Protein AF-F0QVA0-F1 (afdb_monomer_lite)

Foldseek 3Di:
DDLVVLLVLLQVLLQVLLVVLLVVVDDPVFWPDKDWDWDQPDPVVRRIDIDMDTDTHPVDPPPVVSVVVSVVLSVVLSVVLVVCVVVVVCPPDDSVVNNVVSVVVSVVVVVVD

Structure (mmCIF, N/CA/C/O backbone):
data_AF-F0QVA0-F1
#
_entry.id   AF-F0QVA0-F1
#
loop_
_atom_site.group_PDB
_atom_site.id
_atom_site.type_symbol
_atom_site.label_atom_id
_atom_site.label_alt_id
_atom_site.label_comp_id
_atom_site.label_asym_id
_atom_site.label_entity_id
_atom_site.label_seq_id
_atom_site.pdbx_PDB_ins_code
_atom_site.Cartn_x
_atom_site.Cartn_y
_atom_site.Cartn_z
_atom_site.occupancy
_atom_site.B_iso_or_equiv
_atom_site.auth_seq_id
_atom_site.auth_comp_id
_atom_site.auth_asym_id
_atom_site.auth_atom_id
_atom_site.pdbx_PDB_model_num
ATOM 1 N N . MET A 1 1 ? 20.502 2.631 -7.922 1.00 70.44 1 MET A N 1
ATOM 2 C CA . MET A 1 1 ? 19.506 1.794 -7.242 1.00 70.44 1 MET A CA 1
ATOM 3 C C . MET A 1 1 ? 19.171 0.631 -8.163 1.00 70.44 1 MET A C 1
ATOM 5 O O . MET A 1 1 ? 18.932 0.858 -9.345 1.00 70.44 1 MET A O 1
ATOM 9 N N . SER A 1 2 ? 19.281 -0.600 -7.681 1.00 85.94 2 SER A N 1
ATOM 10 C CA . SER A 1 2 ? 18.863 -1.803 -8.401 1.00 85.94 2 SER A CA 1
ATOM 11 C C . SER A 1 2 ? 17.336 -1.916 -8.412 1.00 85.94 2 SER A C 1
ATOM 13 O O . SER A 1 2 ? 16.662 -1.353 -7.553 1.00 85.94 2 SER A O 1
ATOM 15 N N . ASN A 1 3 ? 16.777 -2.692 -9.345 1.00 86.31 3 ASN A N 1
ATOM 16 C CA . ASN A 1 3 ? 15.335 -2.968 -9.369 1.00 86.31 3 ASN A CA 1
ATOM 17 C C . ASN A 1 3 ? 14.839 -3.577 -8.050 1.00 86.31 3 ASN A C 1
ATOM 19 O O . ASN A 1 3 ? 13.723 -3.301 -7.636 1.00 86.31 3 ASN A O 1
ATOM 23 N N . TYR A 1 4 ? 15.670 -4.381 -7.382 1.00 88.62 4 TYR A N 1
ATOM 24 C CA . TYR A 1 4 ? 15.339 -4.959 -6.082 1.00 88.62 4 TYR A CA 1
ATOM 25 C C . TYR A 1 4 ? 15.198 -3.890 -4.992 1.00 88.62 4 TYR A C 1
ATOM 27 O O . TYR A 1 4 ? 14.239 -3.919 -4.231 1.00 88.62 4 TYR A O 1
ATOM 35 N N . GLU A 1 5 ? 16.125 -2.932 -4.946 1.00 91.12 5 GLU A N 1
ATOM 36 C CA . GLU A 1 5 ? 16.068 -1.816 -3.994 1.00 91.12 5 GLU A CA 1
ATOM 37 C C . GLU A 1 5 ? 14.817 -0.959 -4.227 1.00 91.12 5 GLU A C 1
ATOM 39 O O . GLU A 1 5 ? 14.104 -0.674 -3.275 1.00 91.12 5 GLU A O 1
ATOM 44 N N . ILE A 1 6 ? 14.479 -0.652 -5.487 1.00 93.62 6 ILE A N 1
ATOM 45 C CA . ILE A 1 6 ? 13.267 0.122 -5.808 1.00 93.62 6 ILE A CA 1
ATOM 46 C C . ILE A 1 6 ? 11.997 -0.632 -5.389 1.00 93.62 6 ILE A C 1
ATOM 48 O O . ILE A 1 6 ? 11.083 -0.034 -4.836 1.00 93.62 6 ILE A O 1
ATOM 52 N N . LEU A 1 7 ? 11.921 -1.944 -5.634 1.00 94.81 7 LEU A N 1
ATOM 53 C CA . LEU A 1 7 ? 10.767 -2.751 -5.219 1.00 94.81 7 LEU A CA 1
ATOM 54 C C . LEU A 1 7 ? 10.635 -2.810 -3.693 1.00 94.81 7 LEU A C 1
ATOM 56 O O . LEU A 1 7 ? 9.527 -2.735 -3.171 1.00 94.81 7 LEU A O 1
ATOM 60 N N . ASN A 1 8 ? 11.751 -2.911 -2.972 1.00 94.44 8 ASN A N 1
ATOM 61 C CA . ASN A 1 8 ? 11.734 -2.856 -1.515 1.00 94.44 8 ASN A CA 1
ATOM 62 C C . ASN A 1 8 ? 11.250 -1.488 -1.009 1.00 94.44 8 ASN A C 1
ATOM 64 O O . ASN A 1 8 ? 10.415 -1.427 -0.112 1.00 94.44 8 ASN A O 1
ATOM 68 N N . ASP A 1 9 ? 11.711 -0.402 -1.630 1.00 95.75 9 ASP A N 1
ATOM 69 C CA . ASP A 1 9 ? 11.254 0.950 -1.312 1.00 95.75 9 ASP A CA 1
ATOM 70 C C . ASP A 1 9 ? 9.756 1.110 -1.591 1.00 95.75 9 ASP A C 1
ATOM 72 O O . ASP A 1 9 ? 9.029 1.593 -0.732 1.00 95.75 9 ASP A O 1
ATOM 76 N N . ILE A 1 10 ? 9.257 0.618 -2.730 1.00 96.69 10 ILE A N 1
ATOM 77 C CA . ILE A 1 10 ? 7.819 0.610 -3.046 1.00 96.69 10 ILE A CA 1
ATOM 78 C C . ILE A 1 10 ? 7.024 -0.114 -1.951 1.00 96.69 10 ILE A C 1
ATOM 80 O O . ILE A 1 10 ? 6.027 0.422 -1.474 1.00 96.69 10 ILE A O 1
ATOM 84 N N . ALA A 1 11 ? 7.461 -1.304 -1.526 1.00 97.38 11 ALA A N 1
ATOM 85 C CA . ALA A 1 11 ? 6.786 -2.057 -0.469 1.00 97.38 11 ALA A CA 1
ATOM 86 C C . ALA A 1 11 ? 6.752 -1.285 0.863 1.00 97.38 11 ALA A C 1
ATOM 88 O O . ALA A 1 11 ? 5.698 -1.208 1.496 1.00 97.38 11 ALA A O 1
ATOM 89 N N . ASN A 1 12 ? 7.870 -0.663 1.249 1.00 97.06 12 ASN A N 1
ATOM 90 C CA . ASN A 1 12 ? 7.957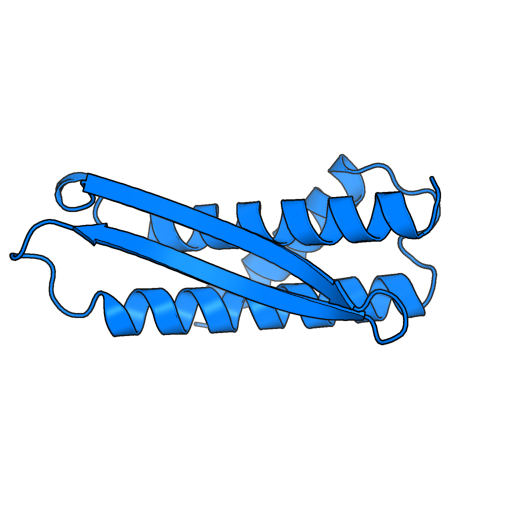 0.149 2.465 1.00 97.06 12 ASN A CA 1
ATOM 91 C C . ASN A 1 12 ? 7.034 1.372 2.405 1.00 97.06 12 ASN A C 1
ATOM 93 O O . ASN A 1 12 ? 6.300 1.633 3.355 1.00 97.06 12 ASN A O 1
ATOM 97 N N . VAL A 1 13 ? 7.020 2.079 1.273 1.00 97.56 13 VAL A N 1
ATOM 98 C CA . VAL A 1 13 ? 6.156 3.249 1.065 1.00 97.56 13 VAL A CA 1
ATOM 99 C C . VAL A 1 13 ? 4.679 2.862 1.132 1.00 97.56 13 VAL A C 1
ATOM 101 O O . VAL A 1 13 ? 3.886 3.555 1.764 1.00 97.56 13 VAL A O 1
ATOM 104 N N . ILE A 1 14 ? 4.295 1.728 0.540 1.00 97.94 14 ILE A N 1
ATOM 105 C CA . ILE A 1 14 ? 2.920 1.220 0.642 1.00 97.94 14 ILE A CA 1
ATOM 106 C C . ILE A 1 14 ? 2.566 0.920 2.104 1.00 97.94 14 ILE A C 1
ATOM 108 O O . ILE A 1 14 ? 1.491 1.311 2.557 1.00 97.94 14 ILE A O 1
ATOM 112 N N . ALA A 1 15 ? 3.456 0.263 2.856 1.00 97.69 15 ALA A N 1
ATOM 113 C CA . ALA A 1 15 ? 3.227 -0.018 4.273 1.00 97.69 15 ALA A CA 1
ATOM 114 C C . ALA A 1 15 ? 3.035 1.270 5.090 1.00 97.69 15 ALA A C 1
ATOM 116 O O . ALA A 1 15 ? 2.138 1.338 5.932 1.00 97.69 15 ALA A O 1
ATOM 117 N N . GLU A 1 16 ? 3.830 2.306 4.814 1.00 97.00 16 GLU A N 1
ATOM 118 C CA . GLU A 1 16 ? 3.717 3.602 5.481 1.00 97.00 16 GLU A CA 1
ATOM 119 C C . GLU A 1 16 ? 2.400 4.320 5.156 1.00 97.00 16 GLU A C 1
ATOM 121 O O . GLU A 1 16 ? 1.745 4.858 6.051 1.00 97.00 16 GLU A O 1
ATOM 126 N N . GLU A 1 17 ? 1.956 4.301 3.902 1.00 96.88 17 GLU A N 1
ATOM 127 C CA . GLU A 1 17 ? 0.684 4.923 3.533 1.00 96.88 17 GLU A CA 1
ATOM 128 C C . GLU A 1 17 ? -0.519 4.171 4.122 1.00 96.88 17 GLU A C 1
ATOM 130 O O . GLU A 1 17 ? -1.469 4.803 4.590 1.00 96.88 17 GLU A O 1
ATOM 135 N N . ILE A 1 18 ? -0.467 2.835 4.195 1.00 96.62 18 ILE A N 1
ATOM 136 C CA . ILE A 1 18 ? -1.471 2.030 4.913 1.00 96.62 18 ILE A CA 1
ATOM 137 C C . ILE A 1 18 ? -1.472 2.386 6.403 1.00 96.62 18 ILE A C 1
ATOM 139 O O . ILE A 1 18 ? -2.541 2.574 6.986 1.00 96.62 18 ILE A O 1
ATOM 143 N N . TYR A 1 19 ? -0.295 2.520 7.022 1.00 95.19 19 TYR A N 1
ATOM 144 C CA . TYR A 1 19 ? -0.170 2.959 8.412 1.00 95.19 19 TYR A CA 1
ATOM 145 C C . TYR A 1 19 ? -0.857 4.311 8.612 1.00 95.19 19 TYR A C 1
ATOM 147 O O . TYR A 1 19 ? -1.713 4.454 9.487 1.00 95.19 19 TYR A O 1
ATOM 1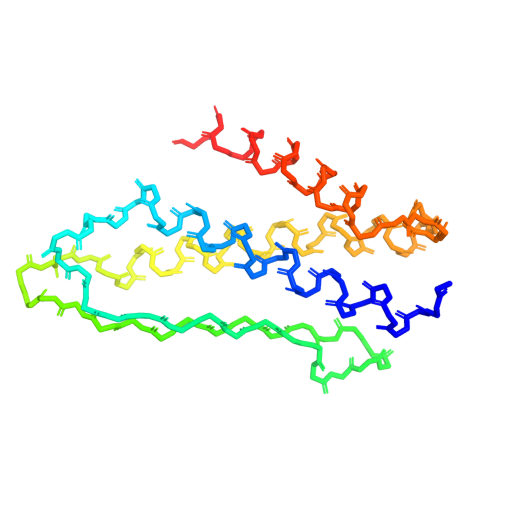55 N N . ARG A 1 20 ? -0.546 5.293 7.758 1.00 94.62 20 ARG A N 1
ATOM 156 C CA . ARG A 1 20 ? -1.164 6.623 7.807 1.00 94.62 20 ARG A CA 1
ATOM 157 C C . ARG A 1 20 ? -2.679 6.519 7.645 1.00 94.62 20 ARG A C 1
ATOM 159 O O . ARG A 1 20 ? -3.396 7.135 8.430 1.00 94.62 20 ARG A O 1
ATOM 166 N N . TYR A 1 21 ? -3.176 5.718 6.706 1.00 93.56 21 TYR A N 1
ATOM 167 C CA . TYR A 1 21 ? -4.612 5.490 6.511 1.00 93.56 21 TYR A CA 1
ATOM 168 C C . TYR A 1 21 ? -5.289 4.945 7.771 1.00 93.56 21 TYR A C 1
ATOM 170 O O . TYR A 1 21 ? -6.286 5.501 8.239 1.00 93.56 21 TYR A O 1
ATOM 178 N N . LEU A 1 22 ? -4.720 3.891 8.357 1.00 92.38 22 LEU A N 1
ATOM 179 C CA . LEU A 1 22 ? -5.242 3.272 9.570 1.00 92.38 22 LEU A CA 1
ATOM 180 C C . LEU A 1 22 ? -5.254 4.252 10.740 1.00 92.38 22 LEU A C 1
ATOM 182 O O . LEU A 1 22 ? -6.266 4.339 11.428 1.00 92.38 22 LEU A O 1
ATOM 186 N N . MET A 1 23 ? -4.205 5.055 10.918 1.00 90.75 23 MET A N 1
ATOM 187 C CA . MET A 1 23 ? -4.146 6.062 11.983 1.00 90.75 23 MET A CA 1
ATOM 188 C C . MET A 1 23 ? -5.214 7.158 11.860 1.00 90.75 23 MET A C 1
ATOM 190 O O . MET A 1 23 ? -5.641 7.712 12.870 1.00 90.75 23 MET A O 1
ATOM 194 N N . HIS A 1 24 ? -5.690 7.461 10.649 1.00 89.69 24 HIS A N 1
ATOM 195 C CA . HIS A 1 24 ? -6.798 8.405 10.454 1.00 89.69 24 HIS A CA 1
ATOM 196 C C . HIS A 1 24 ? -8.174 7.787 10.737 1.00 89.69 24 HIS A C 1
ATOM 198 O O . HIS A 1 24 ? -9.130 8.513 11.020 1.00 89.69 24 HIS A O 1
ATOM 204 N N . ARG A 1 25 ? -8.307 6.461 10.621 1.00 88.50 25 ARG A N 1
ATOM 205 C CA . ARG A 1 25 ? -9.593 5.745 10.710 1.00 88.50 25 ARG A CA 1
ATOM 206 C C . ARG A 1 25 ? -9.795 5.064 12.059 1.00 88.50 25 ARG A C 1
ATOM 208 O O . ARG A 1 25 ? -10.931 4.952 12.520 1.00 88.50 25 ARG A O 1
ATOM 215 N N . LEU A 1 26 ? -8.715 4.611 12.687 1.00 87.00 26 LEU A N 1
ATOM 216 C CA . LEU A 1 26 ? -8.741 3.926 13.967 1.00 87.00 26 LEU A CA 1
ATOM 217 C C . LEU A 1 26 ? -8.661 4.938 15.113 1.00 87.00 26 LEU A C 1
ATOM 219 O O . LEU A 1 26 ? -7.751 5.765 15.160 1.00 87.00 26 LEU A O 1
ATOM 223 N N . PRO A 1 27 ? -9.580 4.874 16.087 1.00 83.88 27 PRO A N 1
ATOM 224 C CA . PRO A 1 27 ? -9.454 5.670 17.294 1.00 83.88 27 PRO A CA 1
ATOM 225 C C . PRO A 1 27 ? -8.293 5.126 18.136 1.00 83.88 27 PRO A C 1
ATOM 227 O O . PRO A 1 27 ? -8.409 4.044 18.707 1.00 83.88 27 PRO A O 1
ATOM 230 N N . GLU A 1 28 ? -7.215 5.906 18.270 1.00 80.25 28 GLU A N 1
ATOM 231 C CA . GLU A 1 28 ? -5.985 5.542 19.008 1.00 80.25 28 GLU A CA 1
ATOM 232 C C . GLU A 1 28 ? -6.247 4.890 20.372 1.00 80.25 28 GLU A C 1
ATOM 234 O O . GLU A 1 28 ? -5.565 3.957 20.770 1.00 80.25 28 GLU A O 1
ATOM 239 N N . LYS A 1 29 ? -7.282 5.341 21.089 1.00 82.75 29 LYS A N 1
ATOM 240 C CA . LYS A 1 29 ? -7.630 4.840 22.429 1.00 82.75 29 LYS A CA 1
ATOM 241 C C . LYS A 1 29 ? -8.162 3.405 22.453 1.00 82.75 29 LYS A C 1
ATOM 243 O O . LYS A 1 29 ? -8.285 2.839 23.535 1.00 82.75 29 LYS A O 1
ATOM 248 N N . LEU A 1 30 ? -8.572 2.868 21.305 1.00 83.31 30 LEU A N 1
ATOM 249 C CA . LEU A 1 30 ? -9.111 1.513 21.172 1.00 83.31 30 LEU A CA 1
ATOM 250 C C . LEU A 1 30 ? -8.154 0.576 20.427 1.00 83.31 30 LEU A C 1
ATOM 252 O O . LEU A 1 30 ? -8.462 -0.607 20.312 1.00 83.31 30 LEU A O 1
ATOM 256 N N . LEU A 1 31 ? -7.028 1.089 19.930 1.00 85.19 31 LEU A N 1
ATOM 257 C CA . LEU A 1 31 ? -5.990 0.311 19.270 1.00 85.19 31 LEU A CA 1
ATOM 258 C C . LEU A 1 31 ? -4.973 -0.140 20.318 1.00 85.19 31 LEU A C 1
ATOM 260 O O . LEU A 1 31 ? -4.427 0.688 21.044 1.00 85.19 31 LEU A O 1
ATOM 264 N N . GLU A 1 32 ? -4.762 -1.447 20.432 1.00 88.44 32 GLU A N 1
ATOM 265 C CA . GLU A 1 32 ? -3.780 -2.009 21.363 1.00 88.44 32 GLU A CA 1
ATOM 266 C C . GLU A 1 32 ? -2.449 -2.227 20.650 1.00 88.44 32 GLU A C 1
ATOM 268 O O . GLU A 1 32 ? -1.411 -1.791 21.142 1.00 88.44 32 GLU A O 1
ATOM 273 N N . ASP A 1 33 ? -2.499 -2.855 19.475 1.00 88.75 33 ASP A N 1
ATOM 274 C CA . ASP A 1 33 ? -1.338 -3.104 18.626 1.00 88.75 33 ASP A CA 1
ATOM 275 C C . ASP A 1 33 ? -1.776 -3.317 17.171 1.00 88.75 33 ASP A C 1
ATOM 277 O O . ASP A 1 33 ? -2.923 -3.694 16.911 1.00 88.75 33 ASP A O 1
ATOM 281 N N . PHE A 1 34 ? -0.874 -3.101 16.220 1.00 90.69 34 PHE A N 1
ATOM 282 C CA . PHE A 1 34 ? -1.047 -3.580 14.855 1.00 90.69 34 PHE A CA 1
ATOM 283 C C . PHE A 1 34 ? 0.284 -3.724 14.121 1.00 90.69 34 PHE A C 1
ATOM 285 O O . PHE A 1 34 ? 1.233 -2.972 14.331 1.00 90.69 34 PHE A O 1
ATOM 292 N N . VAL A 1 35 ? 0.317 -4.676 13.195 1.00 94.44 35 VAL A N 1
ATOM 293 C CA . VAL A 1 35 ? 1.460 -4.987 12.346 1.00 94.44 35 VAL A CA 1
ATOM 294 C C . VAL A 1 35 ? 1.006 -4.946 10.894 1.00 94.44 35 VAL A C 1
ATOM 296 O O . VAL A 1 35 ? 0.031 -5.596 10.520 1.00 94.44 35 VAL A O 1
ATOM 299 N N . ILE A 1 36 ? 1.730 -4.189 10.070 1.00 96.81 36 ILE A N 1
ATOM 300 C CA . ILE A 1 36 ? 1.537 -4.148 8.620 1.00 96.81 36 ILE A CA 1
ATOM 301 C C . ILE A 1 36 ? 2.739 -4.824 7.974 1.00 96.81 36 ILE A C 1
ATOM 303 O O . ILE A 1 36 ? 3.875 -4.393 8.161 1.00 96.81 36 ILE A O 1
ATOM 307 N N . ASN A 1 37 ? 2.478 -5.858 7.186 1.00 96.56 37 ASN A N 1
ATOM 308 C CA . ASN A 1 37 ? 3.476 -6.536 6.377 1.00 96.56 37 ASN A CA 1
ATOM 309 C C . ASN A 1 37 ? 3.153 -6.300 4.906 1.00 96.56 37 ASN A C 1
ATOM 311 O O . ASN A 1 37 ? 2.083 -6.678 4.433 1.00 96.56 37 ASN A O 1
ATOM 315 N N . VAL A 1 38 ? 4.089 -5.694 4.183 1.00 97.56 38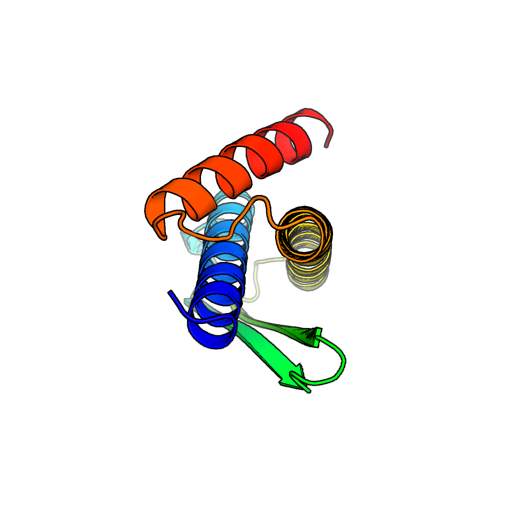 VAL A N 1
ATOM 316 C CA . VAL A 1 38 ? 4.005 -5.521 2.733 1.00 97.56 38 VAL A CA 1
ATOM 317 C C . VAL A 1 38 ? 5.282 -6.065 2.123 1.00 97.56 38 VAL A C 1
ATOM 319 O O . VAL A 1 38 ? 6.378 -5.732 2.571 1.00 97.56 38 VAL A O 1
ATOM 322 N N . GLY A 1 39 ? 5.164 -6.917 1.110 1.00 95.88 39 GLY A N 1
ATOM 323 C CA . GLY A 1 39 ? 6.347 -7.516 0.508 1.00 95.88 39 GLY A CA 1
ATOM 324 C C . GLY A 1 39 ? 6.074 -8.262 -0.784 1.00 95.88 39 GLY A C 1
ATOM 325 O O . GLY A 1 39 ? 4.982 -8.772 -1.021 1.00 95.88 39 GLY A O 1
ATOM 326 N N . PHE A 1 40 ? 7.095 -8.336 -1.635 1.00 94.44 40 PHE A N 1
ATOM 327 C CA . PHE A 1 40 ? 7.025 -9.106 -2.870 1.00 94.44 40 PHE A CA 1
ATOM 328 C C . PHE A 1 40 ? 7.341 -10.579 -2.602 1.00 94.44 40 PHE A C 1
ATOM 330 O O . PHE A 1 40 ? 8.478 -10.933 -2.294 1.00 94.44 40 PHE A O 1
ATOM 337 N N . THR A 1 41 ? 6.352 -11.456 -2.767 1.00 92.25 41 THR A N 1
ATOM 338 C CA . THR A 1 41 ? 6.504 -12.909 -2.572 1.00 92.25 41 THR A CA 1
ATOM 339 C C . THR A 1 41 ? 7.112 -13.606 -3.785 1.00 92.25 41 THR A C 1
ATOM 341 O O . THR A 1 41 ? 7.718 -14.671 -3.664 1.00 92.25 41 THR A O 1
ATOM 344 N N . ASN A 1 42 ? 6.988 -13.003 -4.971 1.00 88.25 42 ASN A N 1
ATOM 345 C CA . ASN A 1 42 ? 7.626 -13.479 -6.193 1.00 88.25 42 ASN A CA 1
ATOM 346 C C . ASN A 1 42 ? 8.070 -12.302 -7.069 1.00 88.25 42 ASN A C 1
ATOM 348 O O . ASN A 1 42 ? 7.258 -11.678 -7.750 1.00 88.25 42 ASN A O 1
ATOM 352 N N . LEU A 1 43 ? 9.379 -12.047 -7.097 1.00 85.12 43 LEU A N 1
ATOM 353 C CA . LEU A 1 43 ? 9.985 -10.949 -7.857 1.00 85.12 43 LEU A CA 1
ATOM 354 C C . LEU A 1 43 ? 9.962 -11.151 -9.378 1.00 85.12 43 LEU A C 1
ATOM 356 O O . LEU A 1 43 ? 10.046 -10.171 -10.109 1.00 85.12 43 LEU A O 1
ATOM 360 N N . ALA A 1 44 ? 9.842 -12.389 -9.871 1.00 86.12 44 ALA A N 1
ATOM 361 C CA . ALA A 1 44 ? 9.772 -12.647 -11.312 1.00 86.12 44 ALA A CA 1
ATOM 362 C C . ALA A 1 44 ? 8.432 -12.190 -11.908 1.00 86.12 44 ALA A C 1
ATOM 364 O O . ALA A 1 44 ? 8.379 -11.780 -13.064 1.00 86.12 44 ALA A O 1
ATOM 365 N N . ASN A 1 45 ? 7.370 -12.236 -11.098 1.00 87.19 45 ASN A N 1
ATOM 366 C CA . ASN A 1 45 ? 6.014 -11.854 -11.491 1.00 87.19 45 ASN A CA 1
ATOM 367 C C . ASN A 1 45 ? 5.528 -10.570 -10.802 1.00 87.19 45 ASN A C 1
ATOM 369 O O . ASN A 1 45 ? 4.411 -10.131 -11.054 1.00 87.19 45 ASN A O 1
ATOM 373 N N . TYR A 1 46 ? 6.360 -9.977 -9.940 1.00 90.88 46 TYR A N 1
ATOM 374 C CA . TYR A 1 46 ? 6.015 -8.835 -9.092 1.00 90.88 46 TYR A CA 1
ATOM 375 C C . TYR A 1 46 ? 4.766 -9.069 -8.230 1.00 90.88 46 TYR A C 1
ATOM 377 O O . TYR A 1 46 ? 3.957 -8.164 -8.042 1.00 90.88 46 TYR A O 1
ATOM 385 N N . ASN A 1 47 ? 4.608 -10.281 -7.692 1.00 93.12 47 ASN A N 1
ATOM 386 C CA . ASN A 1 47 ? 3.502 -10.576 -6.786 1.00 93.12 47 ASN A CA 1
ATOM 387 C C . ASN A 1 47 ? 3.753 -9.878 -5.449 1.00 93.12 47 ASN A C 1
ATOM 389 O O . ASN A 1 47 ? 4.697 -10.247 -4.748 1.00 93.12 47 ASN A O 1
ATOM 393 N N . LEU A 1 48 ? 2.916 -8.898 -5.118 1.00 94.44 48 LEU A N 1
ATOM 394 C CA . LEU A 1 48 ? 2.908 -8.189 -3.843 1.00 94.44 48 LEU A CA 1
ATOM 395 C C . LEU A 1 48 ? 1.869 -8.815 -2.908 1.00 94.44 48 LEU A C 1
ATOM 397 O O . LEU A 1 48 ? 0.750 -9.109 -3.326 1.00 94.44 48 LEU A O 1
ATOM 401 N N . GLU A 1 49 ? 2.231 -8.981 -1.645 1.00 97.12 49 GLU A N 1
ATOM 402 C CA . GLU A 1 49 ? 1.326 -9.360 -0.568 1.00 97.12 49 GLU A CA 1
ATOM 403 C C . GLU A 1 49 ? 1.232 -8.218 0.446 1.00 97.12 49 GLU A C 1
ATOM 405 O O . GLU A 1 49 ? 2.236 -7.574 0.757 1.00 97.12 49 GLU A O 1
ATOM 410 N N . ILE A 1 50 ? 0.016 -7.970 0.935 1.00 97.25 50 ILE A N 1
ATOM 411 C CA . ILE A 1 50 ? -0.294 -7.009 1.994 1.00 97.25 50 ILE A CA 1
ATOM 412 C C . ILE A 1 50 ? -1.051 -7.778 3.076 1.00 97.25 50 ILE A C 1
ATOM 414 O O . ILE A 1 50 ? -2.106 -8.351 2.803 1.00 97.25 50 ILE A O 1
ATOM 418 N N . SER A 1 51 ? -0.521 -7.778 4.294 1.00 95.88 51 SER A N 1
ATOM 419 C CA . SER A 1 51 ? -1.151 -8.370 5.472 1.00 95.88 51 SER A CA 1
ATOM 420 C C . SER A 1 51 ? -1.185 -7.351 6.605 1.00 95.88 51 SER A C 1
ATOM 422 O O . SER A 1 51 ? -0.202 -6.652 6.852 1.00 95.88 51 SER A O 1
ATOM 424 N N . ILE A 1 52 ? -2.328 -7.257 7.280 1.00 95.00 52 ILE A N 1
ATOM 425 C CA . ILE A 1 52 ? -2.548 -6.353 8.407 1.00 95.00 52 ILE A CA 1
ATOM 426 C C . ILE A 1 52 ? -3.105 -7.186 9.554 1.00 95.00 52 ILE A C 1
ATOM 428 O O . ILE A 1 52 ? -4.198 -7.743 9.458 1.00 95.00 52 ILE A O 1
ATOM 432 N N . GLU A 1 53 ? -2.359 -7.244 10.646 1.00 92.62 53 GLU A N 1
ATOM 433 C CA . GLU A 1 53 ? -2.788 -7.856 11.897 1.00 92.62 53 GLU A CA 1
ATOM 434 C C . GLU A 1 53 ? -3.053 -6.733 12.895 1.00 92.62 53 GLU A C 1
ATOM 436 O O . GLU A 1 53 ? -2.176 -5.907 13.121 1.00 92.62 53 GLU A O 1
ATOM 441 N N . ALA A 1 54 ? -4.249 -6.664 13.479 1.00 90.12 54 ALA A N 1
ATOM 442 C CA . ALA A 1 54 ? -4.588 -5.624 14.448 1.00 90.12 54 ALA A CA 1
ATOM 443 C C . ALA A 1 54 ? -5.241 -6.225 15.693 1.00 90.12 54 ALA A C 1
ATOM 445 O O . ALA A 1 54 ? -6.143 -7.060 15.605 1.00 90.12 54 ALA A O 1
ATOM 446 N N . MET A 1 55 ? -4.799 -5.759 16.856 1.00 89.25 55 MET A N 1
ATOM 447 C CA . MET A 1 55 ? -5.380 -6.055 18.157 1.00 89.25 55 MET A CA 1
ATOM 448 C C . MET A 1 55 ? -6.053 -4.793 18.681 1.00 89.25 55 MET A C 1
ATOM 450 O O . MET A 1 55 ? -5.445 -3.726 18.780 1.00 89.25 55 MET A O 1
ATOM 454 N N . THR A 1 56 ? -7.338 -4.903 19.003 1.00 88.19 56 THR A N 1
ATOM 455 C CA . THR A 1 56 ? -8.140 -3.755 19.427 1.00 88.19 56 THR A CA 1
ATOM 456 C C . THR A 1 56 ? -9.016 -4.104 20.607 1.00 88.19 56 THR A C 1
ATOM 458 O O . THR A 1 56 ? -9.444 -5.248 20.771 1.00 88.19 56 THR A O 1
ATOM 461 N N . ASN A 1 57 ? -9.389 -3.076 21.360 1.00 89.31 57 ASN A N 1
ATOM 462 C CA . ASN A 1 57 ? -10.367 -3.199 22.420 1.00 89.31 57 ASN A CA 1
ATOM 463 C C . ASN A 1 57 ? -11.693 -3.784 21.874 1.00 89.31 57 ASN A C 1
ATOM 465 O O . ASN A 1 57 ? -12.173 -3.311 20.840 1.00 89.31 57 ASN A O 1
ATOM 469 N N . PRO A 1 58 ? -12.356 -4.723 22.581 1.00 83.81 58 PRO A N 1
ATOM 470 C CA . PRO A 1 58 ? -13.624 -5.325 22.144 1.00 83.81 58 PRO A CA 1
ATOM 471 C C . PRO A 1 58 ? -14.774 -4.337 21.887 1.00 83.81 58 PRO A C 1
ATOM 473 O O . PRO A 1 58 ? -15.788 -4.698 21.291 1.00 83.81 58 PRO A O 1
ATOM 476 N N . LEU A 1 59 ? -14.658 -3.097 22.373 1.00 87.38 59 LEU A N 1
ATOM 477 C CA . LEU A 1 59 ? -15.623 -2.028 22.120 1.00 87.38 59 LEU A CA 1
ATOM 478 C C . LEU A 1 59 ? -15.515 -1.444 20.703 1.00 87.38 59 LEU A C 1
ATOM 480 O O . LEU A 1 59 ? -16.469 -0.806 20.249 1.00 87.38 59 LEU A O 1
ATOM 484 N N . LEU A 1 60 ? -14.395 -1.654 20.001 1.00 86.56 60 LEU A N 1
ATOM 485 C CA . LEU A 1 60 ? -14.249 -1.260 18.606 1.00 86.56 60 LEU A CA 1
ATOM 486 C C . LEU A 1 60 ? -15.056 -2.212 17.718 1.00 86.56 60 LEU A C 1
ATOM 488 O O . LEU A 1 60 ? -14.785 -3.407 17.630 1.00 86.56 60 LEU A O 1
ATOM 492 N N . LYS A 1 61 ? -16.066 -1.668 17.039 1.00 86.62 61 LYS A N 1
ATOM 493 C CA . LYS A 1 61 ? -16.871 -2.397 16.055 1.00 86.62 61 LYS A CA 1
ATOM 494 C C . LYS A 1 61 ? -16.415 -2.047 14.646 1.00 86.62 61 LYS A C 1
ATOM 496 O O . LYS A 1 61 ? -16.089 -0.897 14.378 1.00 86.62 61 LYS A O 1
ATOM 501 N N . GLY A 1 62 ? -16.473 -3.025 13.743 1.00 88.50 62 GLY A N 1
ATOM 502 C CA . GLY A 1 62 ? -16.179 -2.811 12.324 1.00 88.50 62 GLY A CA 1
ATOM 503 C C . GLY A 1 62 ? -14.690 -2.789 11.977 1.00 88.50 62 GLY A C 1
ATOM 504 O O . GLY A 1 62 ? -14.349 -2.295 10.907 1.00 88.50 62 GLY A O 1
ATOM 505 N N . LEU A 1 63 ? -13.823 -3.333 12.841 1.00 89.94 63 LEU A N 1
ATOM 506 C CA . LEU A 1 63 ? -12.386 -3.454 12.575 1.00 89.94 63 LEU A CA 1
ATOM 507 C C . LEU A 1 63 ? -12.113 -4.120 11.220 1.00 89.94 63 LEU A C 1
ATOM 509 O O . LEU A 1 63 ? -11.367 -3.566 10.425 1.00 89.94 63 LEU A O 1
ATOM 513 N N . ASP A 1 64 ? -12.785 -5.236 10.923 1.00 90.50 64 ASP A N 1
ATOM 514 C CA . ASP A 1 64 ? -12.617 -5.955 9.653 1.00 90.50 64 ASP A CA 1
ATOM 515 C C . ASP A 1 64 ? -12.888 -5.061 8.436 1.00 90.50 64 ASP A C 1
ATOM 517 O O . ASP A 1 64 ? -12.179 -5.135 7.440 1.00 90.50 64 ASP A O 1
ATOM 521 N N . SER A 1 65 ? -13.890 -4.178 8.516 1.00 92.69 65 SER A N 1
ATOM 522 C CA . SER A 1 65 ? -14.183 -3.231 7.434 1.00 92.69 65 SER A CA 1
ATOM 523 C C . SER A 1 65 ? -13.067 -2.205 7.281 1.00 92.69 65 SER A C 1
ATOM 525 O O . SER A 1 65 ? -12.669 -1.915 6.163 1.00 92.69 65 SER A O 1
ATOM 527 N N . ILE A 1 66 ? -12.544 -1.678 8.392 1.00 92.31 66 ILE A N 1
ATOM 528 C CA . ILE A 1 66 ? -11.443 -0.706 8.373 1.00 92.31 66 ILE A CA 1
ATOM 529 C C . ILE A 1 66 ? -10.175 -1.348 7.799 1.00 92.31 66 ILE A C 1
ATOM 531 O O . ILE A 1 66 ? -9.486 -0.723 6.997 1.00 92.31 66 ILE A O 1
ATOM 535 N N . ILE A 1 67 ? -9.884 -2.596 8.180 1.00 93.50 67 ILE A N 1
ATOM 536 C CA . ILE A 1 67 ? -8.751 -3.360 7.651 1.00 93.50 67 ILE A CA 1
ATOM 537 C C . ILE A 1 67 ? -8.934 -3.614 6.153 1.00 93.50 67 ILE A C 1
ATOM 539 O O . ILE A 1 67 ? -8.011 -3.357 5.386 1.00 93.50 67 ILE A O 1
ATOM 543 N N . ASN A 1 68 ? -10.114 -4.064 5.720 1.00 94.44 68 ASN A N 1
ATOM 544 C CA . ASN A 1 68 ? -10.388 -4.305 4.302 1.00 94.44 68 ASN A CA 1
ATOM 545 C C . ASN A 1 68 ? -10.238 -3.024 3.467 1.00 94.44 68 ASN A C 1
ATOM 547 O O . ASN A 1 68 ? -9.582 -3.059 2.427 1.00 94.44 68 ASN A O 1
ATOM 551 N N . ASP A 1 69 ? -10.766 -1.894 3.948 1.00 94.69 69 ASP A N 1
ATOM 552 C CA . ASP A 1 69 ? -10.603 -0.590 3.296 1.00 94.69 69 ASP A CA 1
ATOM 553 C C . ASP A 1 69 ? -9.118 -0.195 3.197 1.00 94.69 69 ASP A C 1
ATOM 555 O O . ASP A 1 69 ? -8.673 0.315 2.168 1.00 94.69 69 ASP A O 1
ATOM 559 N N . ALA A 1 70 ? -8.336 -0.446 4.252 1.00 95.44 70 ALA A N 1
ATOM 560 C CA . ALA A 1 70 ? -6.907 -0.142 4.287 1.00 95.44 70 ALA A CA 1
ATOM 561 C C . ALA A 1 70 ? -6.095 -1.026 3.327 1.00 95.44 70 ALA A C 1
ATOM 563 O O . ALA A 1 70 ? -5.181 -0.535 2.663 1.00 95.44 70 ALA A O 1
ATOM 564 N N . VAL A 1 71 ? -6.444 -2.309 3.207 1.00 96.19 71 VAL A N 1
ATOM 565 C CA . VAL A 1 71 ? -5.839 -3.222 2.228 1.00 96.19 71 VAL A CA 1
ATOM 566 C C . VAL A 1 71 ? -6.178 -2.780 0.803 1.00 96.19 71 VAL A C 1
ATOM 568 O O . VAL A 1 71 ? -5.282 -2.700 -0.036 1.00 96.19 71 VAL A O 1
ATOM 571 N N . GLU A 1 72 ? -7.438 -2.432 0.520 1.00 96.38 72 GLU A N 1
ATOM 572 C CA . GLU A 1 72 ? -7.841 -1.916 -0.796 1.00 96.38 72 GLU A CA 1
ATOM 573 C C . GLU A 1 72 ? -7.107 -0.610 -1.136 1.00 96.38 72 GLU A C 1
ATOM 575 O O . GLU A 1 72 ? -6.619 -0.432 -2.254 1.00 96.38 72 GLU A O 1
ATOM 580 N N . PHE A 1 73 ? -6.989 0.297 -0.165 1.00 96.12 73 PHE A N 1
ATOM 581 C CA . PHE A 1 73 ? -6.206 1.522 -0.295 1.00 96.12 73 PHE A CA 1
ATOM 582 C C . PHE A 1 73 ? -4.733 1.225 -0.616 1.00 96.12 73 PHE A C 1
ATOM 584 O O . PHE A 1 73 ? -4.183 1.795 -1.560 1.00 96.12 73 PHE A O 1
ATOM 591 N N . GLY A 1 74 ? -4.125 0.276 0.100 1.00 97.44 74 GLY A N 1
ATOM 592 C CA . GLY A 1 74 ? -2.770 -0.203 -0.161 1.00 97.44 74 GLY A CA 1
ATOM 593 C C . GLY A 1 74 ? -2.588 -0.747 -1.579 1.00 97.44 74 GLY A C 1
ATOM 594 O O . GLY A 1 74 ? -1.626 -0.383 -2.253 1.00 97.44 74 GLY A O 1
ATOM 595 N N . PHE A 1 75 ? -3.536 -1.550 -2.074 1.00 97.38 75 PHE A N 1
ATOM 596 C CA . PHE A 1 75 ? -3.492 -2.066 -3.445 1.00 97.38 75 PHE A CA 1
ATOM 597 C C . PHE A 1 75 ? -3.605 -0.965 -4.503 1.00 97.38 75 PHE A C 1
ATOM 599 O O . PHE A 1 75 ? -2.876 -1.010 -5.489 1.00 97.38 75 PHE A O 1
ATOM 606 N N . LYS A 1 76 ? -4.429 0.068 -4.291 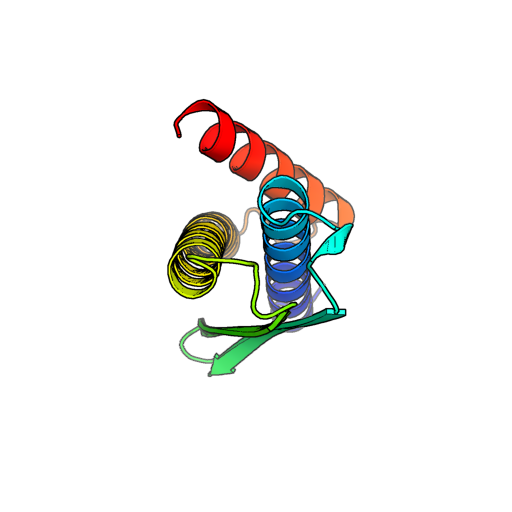1.00 97.44 76 LYS A N 1
ATOM 607 C CA . LYS A 1 76 ? -4.501 1.212 -5.221 1.00 97.44 76 LYS A CA 1
ATOM 608 C C . LYS A 1 76 ? -3.160 1.93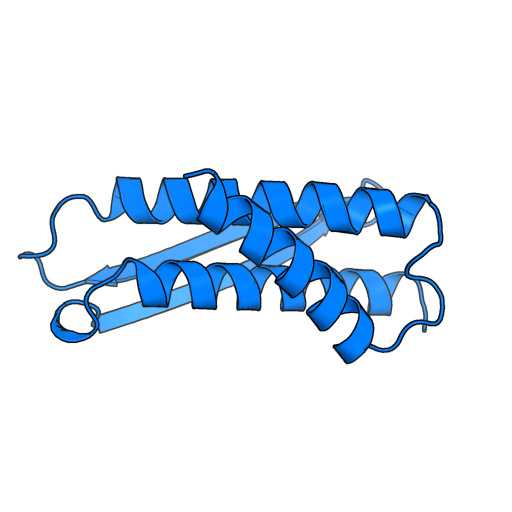9 -5.332 1.00 97.44 76 LYS A C 1
ATOM 610 O O . LYS A 1 76 ? -2.747 2.309 -6.430 1.00 97.44 76 LYS A O 1
ATOM 615 N N . ILE A 1 77 ? -2.468 2.137 -4.209 1.00 97.81 77 ILE A N 1
ATOM 616 C CA . ILE A 1 77 ? -1.123 2.734 -4.201 1.00 97.81 77 ILE A CA 1
ATOM 617 C C . ILE A 1 77 ? -0.123 1.800 -4.884 1.00 97.81 77 ILE A C 1
ATOM 619 O O . ILE A 1 77 ? 0.691 2.260 -5.686 1.00 97.81 77 ILE A O 1
ATOM 623 N N . ALA A 1 78 ? -0.201 0.498 -4.601 1.00 97.38 78 ALA A N 1
ATOM 624 C CA . ALA A 1 78 ? 0.653 -0.505 -5.219 1.00 97.38 78 ALA A CA 1
ATOM 625 C C . ALA A 1 78 ? 0.528 -0.497 -6.744 1.00 97.38 78 ALA A C 1
ATOM 627 O O . ALA A 1 78 ? 1.545 -0.400 -7.427 1.00 97.38 78 ALA A O 1
ATOM 628 N N . ASP A 1 79 ? -0.694 -0.527 -7.276 1.00 96.88 79 ASP A N 1
ATOM 629 C CA . ASP A 1 79 ? -0.951 -0.477 -8.716 1.00 96.88 79 ASP A CA 1
ATOM 630 C C . ASP A 1 79 ? -0.336 0.783 -9.338 1.00 96.88 79 ASP A C 1
ATOM 632 O O . ASP A 1 79 ? 0.413 0.702 -10.314 1.00 96.88 79 ASP A O 1
ATOM 636 N N . TYR A 1 80 ? -0.556 1.943 -8.714 1.00 97.88 80 TYR A N 1
ATOM 637 C CA . TYR A 1 80 ? -0.013 3.216 -9.184 1.00 97.88 80 TYR A CA 1
ATOM 638 C C . TYR A 1 80 ? 1.524 3.246 -9.210 1.00 97.88 80 TYR A C 1
ATOM 640 O O . TYR A 1 80 ? 2.128 3.638 -10.214 1.00 97.88 80 TYR A O 1
ATOM 648 N N . LEU A 1 81 ? 2.181 2.825 -8.126 1.00 97.75 81 LEU A N 1
ATOM 649 C CA . LEU A 1 81 ? 3.644 2.804 -8.051 1.00 97.75 81 LEU A CA 1
ATOM 650 C C . LEU A 1 81 ? 4.247 1.749 -8.983 1.00 97.75 81 LEU A C 1
ATOM 652 O O . LEU A 1 81 ? 5.282 1.996 -9.603 1.00 97.75 81 LEU A O 1
ATOM 656 N N . MET A 1 82 ? 3.597 0.595 -9.130 1.00 96.62 82 MET A N 1
ATOM 657 C CA . MET A 1 82 ? 4.057 -0.464 -10.024 1.00 96.62 82 MET A CA 1
ATOM 658 C C . MET A 1 82 ? 3.935 -0.079 -11.496 1.00 96.62 82 MET A C 1
ATOM 660 O O . MET A 1 82 ? 4.821 -0.429 -12.278 1.00 96.62 82 MET A O 1
ATOM 664 N N . ASP A 1 83 ? 2.902 0.667 -11.884 1.00 97.06 83 ASP A N 1
ATOM 665 C CA . ASP A 1 83 ? 2.783 1.207 -13.240 1.00 97.06 83 ASP A CA 1
ATOM 666 C C . ASP A 1 83 ? 3.915 2.195 -13.545 1.00 97.06 83 ASP A C 1
ATOM 668 O O . ASP A 1 83 ? 4.579 2.081 -14.580 1.00 97.06 83 ASP A O 1
ATOM 672 N N . LYS A 1 84 ? 4.233 3.089 -12.601 1.00 97.00 84 LYS A N 1
ATOM 673 C CA . LYS A 1 84 ? 5.384 4.002 -12.712 1.00 97.00 84 LYS A CA 1
ATOM 674 C C . LYS A 1 84 ? 6.719 3.272 -12.770 1.00 97.00 84 LYS A C 1
ATOM 676 O O . LYS A 1 84 ? 7.589 3.631 -13.565 1.00 97.00 84 LYS A O 1
ATOM 681 N N . PHE A 1 85 ? 6.890 2.238 -11.951 1.00 95.75 85 PHE A N 1
ATOM 682 C CA . PHE A 1 85 ? 8.085 1.401 -11.960 1.00 95.75 85 PHE A CA 1
ATOM 683 C C . PHE A 1 85 ? 8.276 0.711 -13.316 1.00 95.75 85 PHE A C 1
ATOM 685 O O . PHE A 1 85 ? 9.352 0.806 -13.906 1.00 95.75 85 PHE A O 1
ATOM 692 N N . LYS A 1 86 ? 7.224 0.074 -13.850 1.00 94.50 86 LYS A N 1
ATOM 693 C CA . LYS A 1 86 ? 7.246 -0.584 -15.170 1.00 94.50 86 LYS A CA 1
ATOM 694 C C . LYS A 1 86 ? 7.476 0.411 -16.311 1.00 94.50 86 LYS A C 1
ATOM 696 O O . LYS A 1 86 ? 8.116 0.054 -17.297 1.00 94.50 86 LYS A O 1
ATOM 701 N N . GLY A 1 87 ? 6.996 1.648 -16.165 1.00 95.25 87 GLY A N 1
ATOM 702 C CA . GLY A 1 87 ? 7.276 2.764 -17.072 1.00 95.25 87 GLY A CA 1
ATOM 703 C C . GLY A 1 87 ? 8.698 3.332 -16.965 1.00 95.25 87 GLY A C 1
ATOM 704 O O . GLY A 1 87 ? 9.092 4.148 -17.795 1.00 95.25 87 GLY A O 1
ATOM 705 N N . GLY A 1 88 ? 9.481 2.904 -15.969 1.00 95.00 88 GLY A N 1
ATOM 706 C CA . GLY A 1 88 ? 10.839 3.384 -15.714 1.00 95.00 88 GLY A CA 1
ATOM 707 C C . GLY A 1 88 ? 10.913 4.741 -15.006 1.00 95.00 88 GLY A C 1
ATOM 708 O O . GLY A 1 88 ? 12.009 5.259 -14.816 1.00 95.00 88 GLY A O 1
ATOM 709 N N . GLU A 1 89 ? 9.781 5.310 -14.582 1.00 96.38 89 GLU A N 1
ATOM 710 C CA . GLU A 1 89 ? 9.704 6.644 -13.965 1.00 96.38 89 GLU A CA 1
ATOM 711 C C . GLU A 1 89 ? 10.341 6.697 -12.574 1.00 96.38 89 GLU A C 1
ATOM 713 O O . GLU A 1 89 ? 10.785 7.755 -12.138 1.00 96.38 89 GLU A O 1
ATOM 718 N N . LEU A 1 90 ? 10.389 5.559 -11.875 1.00 94.50 90 LEU A N 1
ATOM 719 C CA . LEU A 1 90 ? 10.984 5.464 -10.539 1.00 94.50 90 LEU A CA 1
ATOM 720 C C . LEU A 1 90 ? 12.490 5.156 -10.579 1.00 94.50 90 LEU A C 1
ATOM 722 O O . LEU A 1 90 ? 13.156 5.156 -9.545 1.00 94.50 90 LEU A O 1
ATOM 726 N N . ILE A 1 91 ? 13.052 4.882 -11.762 1.00 91.94 91 ILE A N 1
ATOM 727 C CA . ILE A 1 91 ? 14.460 4.508 -11.896 1.00 91.94 91 ILE A CA 1
ATOM 728 C C . ILE A 1 91 ? 15.342 5.730 -11.642 1.00 91.94 91 ILE A C 1
ATOM 730 O O . ILE A 1 91 ? 15.306 6.712 -12.378 1.00 91.94 91 ILE A O 1
ATOM 734 N N . GLY A 1 92 ? 16.197 5.628 -10.624 1.00 89.44 92 GLY A N 1
ATOM 735 C CA . GLY A 1 92 ? 17.141 6.687 -10.258 1.00 89.44 92 GLY A CA 1
ATOM 736 C C . GLY A 1 92 ? 16.576 7.726 -9.291 1.00 89.44 92 GLY A C 1
ATOM 737 O O . GLY A 1 92 ? 17.334 8.601 -8.878 1.00 89.44 92 GLY A O 1
ATOM 738 N N . LEU A 1 93 ? 15.305 7.603 -8.896 1.00 93.56 93 LEU A N 1
ATOM 739 C CA . LEU A 1 93 ? 14.742 8.385 -7.801 1.00 93.56 93 LEU A CA 1
ATOM 740 C C . LEU A 1 93 ? 15.274 7.891 -6.453 1.00 93.56 93 LEU A C 1
ATOM 742 O O . LEU A 1 93 ? 15.623 6.720 -6.289 1.00 93.56 93 LEU A O 1
ATOM 746 N N . SER A 1 94 ? 15.334 8.800 -5.489 1.00 93.62 94 SER A N 1
ATOM 747 C CA . SER A 1 94 ? 15.536 8.476 -4.080 1.00 93.62 94 SER A CA 1
ATOM 748 C C . SER A 1 94 ? 14.238 7.980 -3.431 1.00 93.62 94 SER A C 1
ATOM 750 O O . SER A 1 94 ? 13.141 8.270 -3.910 1.00 93.62 94 SER A O 1
ATOM 752 N N . THR A 1 95 ? 14.350 7.280 -2.301 1.00 92.50 95 THR A N 1
ATOM 753 C CA . THR A 1 95 ? 13.197 6.776 -1.536 1.00 92.50 95 THR A CA 1
ATOM 754 C C . THR A 1 95 ? 12.214 7.896 -1.174 1.00 92.50 95 THR A C 1
ATOM 756 O O . THR A 1 95 ? 11.023 7.767 -1.434 1.00 92.50 95 THR A O 1
ATOM 759 N N . GLY A 1 96 ? 12.710 9.054 -0.719 1.00 94.44 96 GLY A N 1
ATOM 760 C CA . GLY A 1 96 ? 11.862 10.207 -0.382 1.00 94.44 96 GLY A CA 1
ATOM 761 C C . GLY A 1 96 ? 11.104 10.813 -1.573 1.00 94.44 96 GLY A C 1
ATOM 762 O O . GLY A 1 96 ? 10.043 11.414 -1.410 1.00 94.44 96 GLY A O 1
ATOM 763 N N . GLU A 1 97 ? 11.605 10.648 -2.800 1.00 96.69 97 GLU A N 1
ATOM 764 C CA . GLU A 1 97 ? 10.864 11.053 -4.000 1.00 96.69 97 GLU A CA 1
ATOM 765 C C . GLU A 1 97 ? 9.735 10.071 -4.328 1.00 96.69 97 GLU A C 1
ATOM 767 O O . GLU A 1 97 ? 8.659 10.509 -4.738 1.00 96.69 97 GLU A O 1
ATOM 772 N N . ILE A 1 98 ? 9.955 8.769 -4.113 1.00 96.06 98 ILE A N 1
ATOM 773 C CA . ILE A 1 98 ? 8.923 7.730 -4.250 1.00 96.06 98 ILE A CA 1
ATOM 774 C C . ILE A 1 98 ? 7.833 7.931 -3.186 1.00 96.06 98 ILE A C 1
ATOM 776 O O . ILE A 1 98 ? 6.651 7.912 -3.528 1.00 96.06 98 ILE A O 1
ATOM 780 N N . GLU A 1 99 ? 8.219 8.216 -1.938 1.00 97.19 99 GLU A N 1
ATOM 781 C CA . GLU A 1 99 ? 7.309 8.594 -0.846 1.00 97.19 99 GLU A CA 1
ATOM 782 C C . GLU A 1 99 ? 6.433 9.786 -1.242 1.00 97.19 99 GLU A C 1
ATOM 784 O O . GLU A 1 99 ? 5.210 9.695 -1.188 1.00 97.19 99 GLU A O 1
ATOM 789 N N . ARG A 1 100 ? 7.029 10.884 -1.731 1.00 97.19 100 ARG A N 1
ATOM 790 C CA . ARG A 1 100 ? 6.268 12.069 -2.164 1.00 97.19 100 ARG A CA 1
ATOM 791 C C . ARG A 1 100 ? 5.259 11.736 -3.268 1.00 97.19 100 ARG A C 1
ATOM 793 O O . ARG A 1 100 ? 4.135 12.231 -3.242 1.00 97.19 100 ARG A O 1
ATOM 800 N N . ILE A 1 101 ? 5.652 10.914 -4.244 1.00 96.94 101 ILE A N 1
ATOM 801 C CA . ILE A 1 101 ? 4.768 10.473 -5.335 1.00 96.94 101 ILE A CA 1
ATOM 802 C C . ILE A 1 101 ? 3.585 9.663 -4.784 1.00 96.94 101 ILE A C 1
ATOM 804 O O . ILE A 1 101 ? 2.450 9.865 -5.227 1.00 96.94 101 ILE A O 1
ATOM 808 N N . ALA A 1 102 ? 3.839 8.759 -3.837 1.00 97.00 102 ALA A N 1
ATOM 809 C CA . ALA A 1 102 ? 2.800 7.967 -3.193 1.00 97.00 102 ALA A CA 1
ATOM 810 C C . ALA A 1 102 ? 1.867 8.839 -2.346 1.00 97.00 102 ALA A C 1
ATOM 812 O O . ALA A 1 102 ? 0.653 8.730 -2.491 1.00 97.00 102 ALA A O 1
ATOM 813 N N . GLU A 1 103 ? 2.412 9.759 -1.548 1.00 95.94 103 GLU A N 1
ATOM 814 C CA . GLU A 1 103 ? 1.649 10.675 -0.696 1.00 95.94 103 GLU A CA 1
ATOM 815 C C . GLU A 1 103 ? 0.723 11.583 -1.528 1.00 95.94 103 GLU A C 1
ATOM 817 O O . GLU A 1 103 ? -0.438 11.807 -1.177 1.00 95.94 103 GLU A O 1
ATOM 822 N N . GLU A 1 104 ? 1.206 12.105 -2.660 1.00 95.88 104 GLU A N 1
ATOM 823 C CA . GLU A 1 104 ? 0.394 12.901 -3.590 1.00 95.88 104 GLU A CA 1
ATOM 824 C C . GLU A 1 104 ? -0.782 12.096 -4.155 1.00 95.88 104 GLU A C 1
ATOM 826 O O . GLU A 1 104 ? -1.902 12.606 -4.247 1.00 95.88 104 GLU A O 1
ATOM 831 N N . TYR A 1 105 ? -0.554 10.828 -4.498 1.00 96.31 105 TYR A N 1
ATOM 832 C CA . TYR A 1 105 ? -1.614 9.940 -4.967 1.00 96.31 105 TYR A CA 1
ATOM 833 C C . TYR A 1 105 ? -2.595 9.569 -3.845 1.00 96.31 105 TYR A C 1
ATOM 835 O O . TYR A 1 105 ? -3.808 9.684 -4.026 1.00 96.31 105 TYR A O 1
ATOM 843 N N . ALA A 1 106 ? -2.085 9.225 -2.663 1.00 94.31 106 ALA A N 1
ATOM 844 C CA . ALA A 1 106 ? -2.861 8.926 -1.466 1.00 94.31 106 ALA A CA 1
ATOM 845 C C . ALA A 1 106 ? -3.814 10.078 -1.101 1.00 94.31 106 ALA A C 1
ATOM 847 O O . ALA A 1 106 ? -5.011 9.856 -0.914 1.00 94.31 106 ALA A O 1
ATOM 848 N N . LYS A 1 107 ? -3.333 11.330 -1.100 1.00 92.19 107 LYS A N 1
ATOM 849 C CA . LYS A 1 107 ? -4.154 12.544 -0.882 1.00 92.19 107 LYS A CA 1
ATOM 850 C C . LYS A 1 107 ? -5.344 12.651 -1.840 1.00 92.19 107 LYS A C 1
ATOM 852 O O . LYS A 1 107 ? -6.436 13.059 -1.430 1.00 92.19 107 LYS A O 1
ATOM 857 N N . ASN A 1 108 ? -5.160 12.258 -3.098 1.00 90.50 108 ASN A N 1
ATOM 858 C CA . ASN A 1 108 ? -6.240 12.253 -4.085 1.00 90.50 108 ASN A CA 1
ATOM 859 C C . ASN A 1 108 ? -7.270 11.148 -3.812 1.00 90.50 108 ASN A C 1
ATOM 861 O O . ASN A 1 108 ? -8.455 11.353 -4.070 1.00 90.50 108 ASN A O 1
ATOM 865 N N . LEU A 1 109 ? -6.854 10.003 -3.266 1.00 89.88 109 LEU A N 1
ATOM 866 C CA . LEU A 1 109 ? -7.773 8.936 -2.861 1.00 89.88 109 LEU A CA 1
ATOM 867 C C . LEU A 1 109 ? -8.640 9.362 -1.668 1.00 89.88 109 LEU A C 1
ATOM 869 O O . LEU A 1 109 ? -9.857 9.185 -1.712 1.00 89.88 109 LEU A O 1
ATOM 873 N N . TYR A 1 110 ? -8.046 10.000 -0.652 1.00 76.69 110 TYR A N 1
ATOM 874 C CA . TYR A 1 110 ? -8.795 10.523 0.500 1.00 76.69 110 TYR A CA 1
ATOM 875 C C . TYR A 1 110 ? -9.855 11.550 0.102 1.00 76.69 110 TYR A C 1
ATOM 877 O O . TYR A 1 110 ? -10.927 11.581 0.687 1.00 76.69 110 TYR A O 1
ATOM 885 N N . SER A 1 111 ? -9.566 12.393 -0.890 1.00 67.19 111 SER A N 1
ATOM 886 C CA . SER A 1 111 ? -10.476 13.471 -1.301 1.00 67.19 111 SER A CA 1
ATOM 887 C C . SER A 1 111 ? -11.688 12.975 -2.106 1.00 67.19 111 SER A C 1
ATOM 889 O O . SER A 1 111 ? -12.632 13.733 -2.315 1.00 67.19 111 SER A O 1
ATOM 891 N N . ASN A 1 112 ? -11.654 11.724 -2.575 1.00 53.12 112 ASN A N 1
ATOM 892 C CA . ASN A 1 112 ? -12.699 11.099 -3.390 1.00 53.12 112 ASN A CA 1
ATOM 893 C C . ASN A 1 112 ? -13.514 10.034 -2.630 1.00 53.12 112 ASN A C 1
ATOM 895 O O . ASN A 1 112 ? -14.343 9.366 -3.250 1.00 53.12 112 ASN A O 1
ATOM 899 N N . THR A 1 113 ? -13.281 9.870 -1.323 1.00 48.25 113 THR A N 1
ATOM 900 C CA . THR A 1 113 ? -13.958 8.891 -0.451 1.00 48.25 113 THR A CA 1
ATOM 901 C C . THR A 1 113 ? -14.626 9.603 0.719 1.00 48.25 113 THR A C 1
ATOM 903 O O . THR A 1 113 ? -15.731 9.175 1.117 1.00 48.25 113 THR A O 1
#

InterPro domains:
  IPR024502 Protein of unknown function DUF3194 [PF11419] (7-76)
  IPR035954 MTH677-like superfamily [G3DSA:3.30.300.100] (2-87)

Secondary structure (DSSP, 8-state):
--HHHHHHHHHHHHHHHHHHHHHHHS-GGGEEEEEEEEEEEETTTTEEEEEEEEEE-TT---HHHHHHHHHHHHHHHHHHHHHHHHTTTTTT--HHHHHHHHHHHHHHHHTT-

Organism: Vulcanisaeta moutnovskia (strain 768-28) (NCBI:txid985053)

Sequence (113 aa):
MSNYEILNDIANVIAEEIYRYLMHRLPEKLLEDFVINVGFTNLANYNLEISIEAMTNPLLKGLDSIINDAVEFGFKIADYLMDKFKGGELIGLSTGEIERIAEEYAKNLYSNT

Radius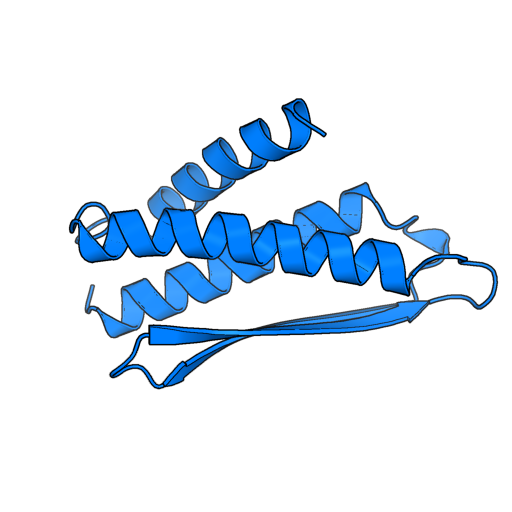 of gyration: 14.74 Å; chains: 1; bounding box: 36×27×40 Å

pLDDT: mean 91.7, std 7.74, range [48.25, 97.94]